Protein AF-A0A933IYA1-F1 (afdb_monomer_lite)

Sequence (56 aa):
MHPGVKLLLRVVLALAASLFLTHVFLKSDSWYARIGLACLLLIMAYTMEAVRKRKD

Foldseek 3Di:
DDPVVVVVVQLVVLLVVLVVCCVPPVVDPDPVSSVVSSVVSVVVVVVVVVVVVVVD

Structure (mmCIF, N/CA/C/O backbone):
data_AF-A0A933IYA1-F1
#
_entry.id   AF-A0A933IYA1-F1
#
loop_
_atom_site.group_PDB
_atom_site.id
_atom_site.type_symbol
_atom_site.label_atom_id
_atom_site.label_alt_id
_atom_site.label_comp_id
_atom_site.label_asym_id
_atom_site.label_entity_id
_atom_site.label_seq_id
_atom_site.pdbx_PDB_ins_code
_atom_site.Cartn_x
_atom_site.Cartn_y
_atom_site.Cartn_z
_atom_site.occupancy
_atom_site.B_iso_or_equiv
_atom_site.auth_seq_id
_atom_site.auth_comp_id
_atom_site.auth_asym_id
_atom_site.auth_atom_id
_atom_site.pdbx_PDB_model_num
ATOM 1 N N . MET A 1 1 ? -3.871 -6.230 20.940 1.00 53.50 1 MET A N 1
ATOM 2 C CA . MET A 1 1 ? -2.892 -5.648 19.987 1.00 53.50 1 MET A CA 1
ATOM 3 C C . MET A 1 1 ? -3.148 -4.155 19.868 1.00 53.50 1 MET A C 1
ATOM 5 O O . MET A 1 1 ? -4.262 -3.790 19.512 1.00 53.50 1 MET A O 1
ATOM 9 N N . HIS A 1 2 ? -2.158 -3.311 20.181 1.00 65.50 2 HIS A N 1
ATOM 10 C CA . HIS A 1 2 ? -2.296 -1.854 20.084 1.00 65.50 2 HIS A CA 1
ATOM 11 C C . HIS A 1 2 ? -2.684 -1.423 18.654 1.00 65.50 2 HIS A C 1
ATOM 13 O O . HIS A 1 2 ? -2.097 -1.930 17.692 1.00 65.50 2 HIS A O 1
ATOM 19 N N . PRO A 1 3 ? -3.630 -0.479 18.491 1.00 67.62 3 PRO A N 1
ATOM 20 C CA . PRO A 1 3 ? -4.101 -0.028 17.179 1.00 67.62 3 PRO A CA 1
ATOM 21 C C . PRO A 1 3 ? -2.977 0.558 16.311 1.00 67.62 3 PRO A C 1
ATOM 23 O O . PRO A 1 3 ? -2.963 0.328 15.103 1.00 67.62 3 PRO A O 1
ATOM 26 N N . GLY A 1 4 ? -1.980 1.208 16.924 1.00 72.31 4 GLY A N 1
ATOM 27 C CA . GLY A 1 4 ? -0.803 1.727 16.217 1.00 72.31 4 GLY A CA 1
ATOM 28 C C . GLY A 1 4 ? 0.058 0.637 15.569 1.00 72.31 4 GLY A C 1
ATOM 29 O O . GLY A 1 4 ? 0.498 0.797 14.436 1.00 72.31 4 GLY A O 1
ATOM 30 N N . VAL A 1 5 ? 0.227 -0.515 16.230 1.00 74.31 5 VAL A N 1
ATOM 31 C CA . VAL A 1 5 ? 1.049 -1.630 15.719 1.00 74.31 5 VAL A CA 1
ATOM 32 C C . VAL A 1 5 ? 0.379 -2.308 14.523 1.00 74.31 5 VAL A C 1
ATOM 34 O O . VAL A 1 5 ? 1.053 -2.658 13.560 1.00 74.31 5 VAL A O 1
ATOM 37 N N . LYS A 1 6 ? -0.957 -2.437 14.532 1.00 71.44 6 LYS A N 1
ATOM 38 C CA . LYS A 1 6 ? -1.714 -2.939 13.369 1.00 71.44 6 LYS A 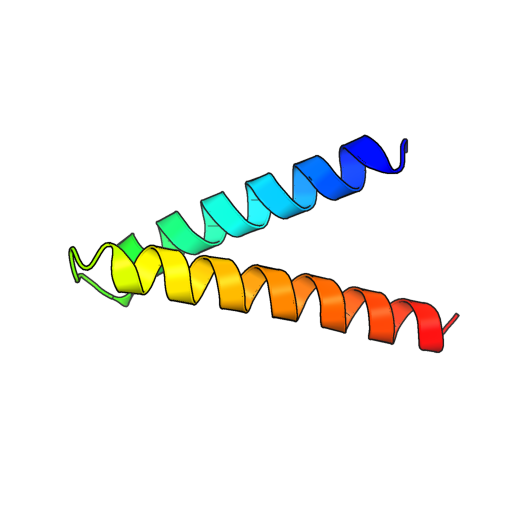CA 1
ATOM 39 C C . LYS A 1 6 ? -1.544 -2.040 12.146 1.00 71.44 6 LYS A C 1
ATOM 41 O O . LYS A 1 6 ? -1.445 -2.543 11.030 1.00 71.44 6 LYS A O 1
ATOM 46 N N . LEU A 1 7 ? -1.521 -0.727 12.356 1.00 72.25 7 LEU A N 1
ATOM 47 C CA . LEU A 1 7 ? -1.412 0.252 11.280 1.00 72.25 7 LEU A CA 1
ATOM 48 C C . LEU A 1 7 ? 0.004 0.260 10.690 1.00 72.25 7 LEU A C 1
ATOM 50 O O . LEU A 1 7 ? 0.157 0.137 9.479 1.00 72.25 7 LEU A O 1
ATOM 54 N N . LEU A 1 8 ? 1.026 0.263 11.552 1.00 79.69 8 LEU A N 1
ATOM 55 C CA . LEU A 1 8 ? 2.430 0.110 11.161 1.00 79.69 8 LEU A CA 1
ATOM 56 C C . LEU A 1 8 ? 2.667 -1.183 10.378 1.00 79.69 8 LEU A C 1
ATOM 58 O O . LEU A 1 8 ? 3.262 -1.148 9.306 1.00 79.69 8 LEU A O 1
ATOM 62 N N . LEU A 1 9 ? 2.137 -2.310 10.862 1.00 79.25 9 LEU A N 1
ATOM 63 C CA . LEU A 1 9 ? 2.286 -3.597 10.188 1.00 79.25 9 LEU A CA 1
ATOM 64 C C . LEU A 1 9 ? 1.662 -3.576 8.787 1.00 79.25 9 LEU A C 1
ATOM 66 O O . LEU A 1 9 ? 2.273 -4.076 7.852 1.00 79.25 9 LEU A O 1
ATOM 70 N N . ARG A 1 10 ? 0.485 -2.962 8.610 1.00 74.19 10 ARG A N 1
ATOM 71 C CA . ARG A 1 10 ? -0.157 -2.832 7.290 1.00 74.19 10 ARG A CA 1
ATOM 72 C C . ARG A 1 10 ? 0.625 -1.943 6.337 1.00 74.19 10 ARG A C 1
ATOM 74 O O . ARG A 1 10 ? 0.727 -2.280 5.165 1.00 74.19 10 ARG A O 1
ATOM 81 N N . VAL A 1 11 ? 1.182 -0.841 6.834 1.00 77.81 11 VAL A N 1
ATOM 82 C CA . VAL A 1 11 ? 2.013 0.063 6.029 1.00 77.81 11 VAL A CA 1
ATOM 83 C C . VAL A 1 11 ? 3.289 -0.648 5.579 1.00 77.81 11 VAL A C 1
ATOM 85 O O . VAL A 1 11 ? 3.615 -0.624 4.395 1.00 77.81 11 VAL A O 1
ATOM 88 N N . VAL A 1 12 ? 3.967 -1.350 6.491 1.00 81.38 12 VAL A N 1
ATOM 89 C CA . VAL A 1 12 ? 5.174 -2.130 6.179 1.00 81.38 12 VAL A CA 1
ATOM 90 C C . VAL A 1 12 ? 4.858 -3.264 5.201 1.00 81.38 12 VAL A C 1
ATOM 92 O O . VAL A 1 12 ? 5.591 -3.458 4.234 1.00 81.38 12 VAL A O 1
ATOM 95 N N . LEU A 1 13 ? 3.742 -3.973 5.392 1.00 79.81 13 LEU A N 1
ATOM 96 C CA . LEU A 1 13 ? 3.324 -5.054 4.500 1.00 79.81 13 LEU A CA 1
ATOM 97 C C . LEU A 1 13 ? 2.952 -4.532 3.103 1.00 79.81 13 LEU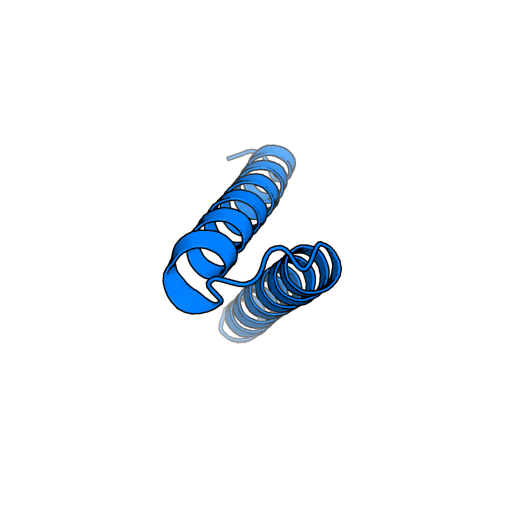 A C 1
ATOM 99 O O . LEU A 1 13 ? 3.314 -5.155 2.111 1.00 79.81 13 LEU A O 1
ATOM 103 N N . ALA A 1 14 ? 2.278 -3.381 3.009 1.00 74.88 14 ALA A N 1
ATOM 104 C CA . ALA A 1 14 ? 1.935 -2.745 1.736 1.00 74.88 14 ALA A CA 1
ATOM 105 C C . ALA A 1 14 ? 3.181 -2.244 0.987 1.00 74.88 14 ALA A C 1
ATOM 107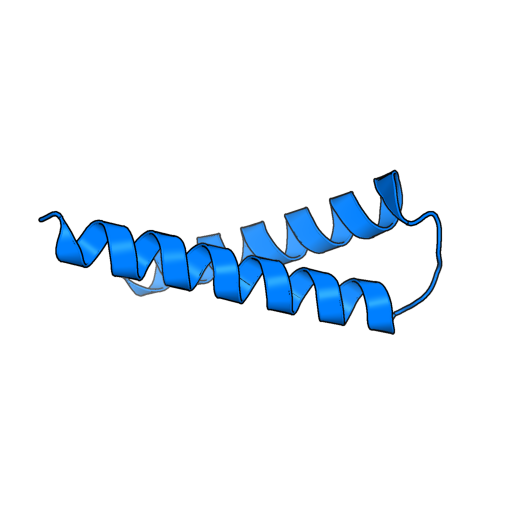 O O . ALA A 1 14 ? 3.273 -2.409 -0.228 1.00 74.88 14 ALA A O 1
ATOM 108 N N . LEU A 1 15 ? 4.164 -1.688 1.704 1.00 73.81 15 LEU A N 1
ATOM 109 C CA . LEU A 1 15 ? 5.459 -1.297 1.140 1.00 73.81 15 LEU A CA 1
ATOM 110 C C . LEU A 1 15 ? 6.248 -2.511 0.636 1.00 73.81 15 LEU A C 1
ATOM 112 O O . LEU A 1 15 ? 6.747 -2.486 -0.489 1.00 73.81 15 LEU A O 1
ATOM 116 N N . ALA A 1 16 ? 6.319 -3.583 1.428 1.00 76.38 16 ALA A N 1
ATOM 117 C CA . ALA A 1 16 ? 6.996 -4.821 1.048 1.00 76.38 16 ALA A CA 1
ATOM 118 C C . ALA A 1 16 ? 6.320 -5.492 -0.158 1.00 76.38 16 ALA A C 1
ATOM 120 O O . ALA A 1 16 ? 6.997 -5.881 -1.108 1.00 76.38 16 ALA A O 1
ATOM 121 N N . ALA A 1 17 ? 4.986 -5.563 -0.161 1.00 74.25 17 ALA A N 1
ATOM 122 C CA . ALA A 1 17 ? 4.213 -6.084 -1.281 1.00 74.25 17 ALA A CA 1
ATOM 123 C C . ALA A 1 17 ? 4.384 -5.220 -2.536 1.00 74.25 17 ALA A C 1
ATOM 125 O O . ALA A 1 17 ? 4.543 -5.768 -3.623 1.00 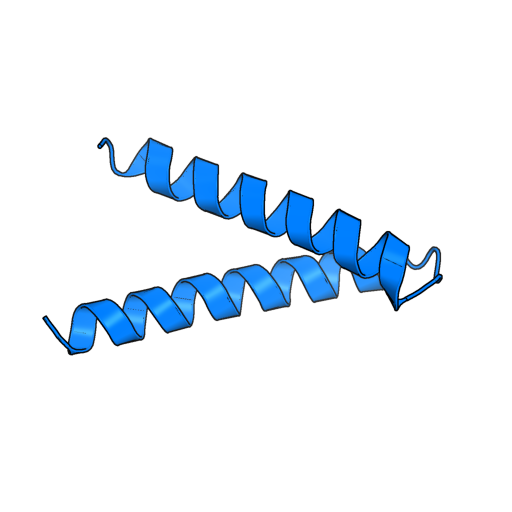74.25 17 ALA A O 1
ATOM 126 N N . SER A 1 18 ? 4.426 -3.890 -2.395 1.00 67.81 18 SER A N 1
ATOM 127 C CA . SER A 1 18 ? 4.662 -2.996 -3.526 1.00 67.81 18 SER A CA 1
ATOM 128 C C . SER A 1 18 ? 6.050 -3.195 -4.134 1.00 67.81 18 SER A C 1
ATOM 130 O O . SER A 1 18 ? 6.184 -3.373 -5.346 1.00 67.81 18 SER A O 1
ATOM 132 N N . LEU A 1 19 ? 7.089 -3.235 -3.295 1.00 67.38 19 LEU A N 1
ATOM 133 C CA . LEU A 1 19 ? 8.459 -3.508 -3.727 1.00 67.38 19 LEU A CA 1
ATOM 134 C C . LEU A 1 19 ? 8.566 -4.870 -4.420 1.00 67.38 19 LEU A C 1
ATOM 136 O O . LEU A 1 19 ? 9.143 -4.949 -5.502 1.00 67.38 19 LEU A O 1
ATOM 140 N N . PHE A 1 20 ? 7.956 -5.912 -3.849 1.00 72.00 20 PHE A N 1
ATOM 141 C CA . PHE A 1 20 ? 7.959 -7.257 -4.418 1.00 72.00 20 PHE A CA 1
ATOM 142 C C . PHE A 1 20 ? 7.246 -7.316 -5.774 1.00 72.00 20 PHE A C 1
ATOM 144 O O . PHE A 1 20 ? 7.837 -7.749 -6.758 1.00 72.00 20 PHE A O 1
ATOM 151 N N . LEU A 1 21 ? 6.007 -6.825 -5.872 1.00 65.62 21 LEU A N 1
ATOM 152 C CA . LEU A 1 21 ? 5.253 -6.821 -7.129 1.00 65.62 21 LEU A CA 1
ATOM 153 C C . LEU A 1 21 ? 5.923 -5.956 -8.199 1.00 65.62 21 LEU A C 1
ATOM 155 O O . LEU A 1 21 ? 5.969 -6.350 -9.360 1.00 65.62 21 LEU A O 1
ATOM 159 N N . THR A 1 22 ? 6.489 -4.805 -7.839 1.00 65.75 22 THR A N 1
ATOM 160 C CA . THR A 1 22 ? 7.138 -3.955 -8.845 1.00 65.75 22 THR A CA 1
ATOM 161 C C . THR A 1 22 ? 8.430 -4.586 -9.372 1.00 65.75 22 THR A C 1
ATOM 163 O O . THR A 1 22 ? 8.734 -4.461 -10.556 1.00 65.75 22 THR A O 1
ATOM 166 N N . HIS A 1 23 ? 9.166 -5.312 -8.523 1.00 63.94 23 HIS A N 1
ATOM 167 C CA . HIS A 1 23 ? 10.403 -5.995 -8.909 1.00 63.94 23 HIS A CA 1
ATOM 168 C C . HIS A 1 23 ? 10.162 -7.327 -9.644 1.00 63.94 23 HIS A C 1
ATOM 170 O O . HIS A 1 23 ? 10.955 -7.693 -10.510 1.00 63.94 23 HIS A O 1
ATOM 176 N N . VAL A 1 24 ? 9.082 -8.047 -9.316 1.00 63.91 24 VAL A N 1
ATOM 177 C CA . VAL A 1 24 ? 8.750 -9.359 -9.901 1.00 63.91 24 VAL A CA 1
ATOM 178 C C . VAL A 1 24 ? 7.900 -9.232 -11.166 1.00 63.91 24 VAL A C 1
ATOM 180 O O . VAL A 1 24 ? 8.167 -9.929 -12.139 1.00 63.91 24 VAL A O 1
ATOM 183 N N . PHE A 1 25 ? 6.891 -8.355 -11.177 1.00 59.53 25 PHE A N 1
ATOM 184 C CA . PHE A 1 25 ? 5.912 -8.288 -12.269 1.00 59.53 25 PHE A CA 1
ATOM 185 C C . PHE A 1 25 ? 6.215 -7.214 -13.302 1.00 59.53 25 PHE A C 1
ATOM 187 O O . PHE A 1 25 ? 6.084 -7.468 -14.496 1.00 59.53 25 PHE A O 1
ATOM 194 N N . LEU A 1 26 ? 6.588 -6.007 -12.872 1.00 59.56 26 LEU A N 1
ATOM 195 C CA . LEU A 1 26 ? 6.680 -4.902 -13.822 1.00 59.56 26 LEU A CA 1
ATOM 196 C C . LEU A 1 26 ? 7.991 -4.876 -14.605 1.00 59.56 26 LEU A C 1
ATOM 198 O O . LEU A 1 26 ? 8.002 -4.264 -15.669 1.00 59.56 26 LEU A O 1
ATOM 202 N N . LYS A 1 27 ? 9.075 -5.493 -14.098 1.00 60.44 27 LYS A N 1
ATOM 203 C CA . LYS A 1 27 ? 10.439 -5.425 -14.677 1.00 60.44 27 LYS A CA 1
ATOM 204 C C . LYS A 1 27 ? 10.739 -4.026 -15.250 1.00 60.44 27 LYS A C 1
ATOM 206 O O . LYS A 1 27 ? 11.292 -3.873 -16.333 1.00 60.44 27 LYS A O 1
ATOM 211 N N . SER A 1 28 ? 10.271 -3.000 -14.546 1.00 56.12 28 SER A N 1
ATOM 212 C CA . SER A 1 28 ? 10.265 -1.613 -14.985 1.00 56.12 28 SER A CA 1
ATOM 213 C C . SER A 1 28 ? 10.780 -0.802 -13.813 1.00 56.12 28 SER A C 1
ATOM 215 O O . SER A 1 28 ? 10.158 -0.776 -12.750 1.00 56.12 28 SER A O 1
ATOM 217 N N . ASP A 1 29 ? 11.922 -0.147 -14.007 1.00 61.38 29 ASP A N 1
ATOM 218 C CA . ASP A 1 29 ? 12.589 0.725 -13.025 1.00 61.38 29 ASP A CA 1
ATOM 219 C C . ASP A 1 29 ? 11.849 2.061 -12.809 1.00 61.38 29 ASP A C 1
ATOM 221 O O . ASP A 1 29 ? 12.391 3.067 -12.355 1.00 61.38 29 ASP A O 1
ATOM 225 N N . SER A 1 30 ? 10.561 2.088 -13.144 1.00 66.62 30 SER A N 1
ATOM 226 C CA . SER A 1 30 ? 9.688 3.229 -12.955 1.00 66.62 30 SER A CA 1
ATOM 227 C C . SER A 1 30 ? 9.349 3.382 -11.471 1.00 66.62 30 SER A C 1
ATOM 229 O O . SER A 1 30 ? 8.488 2.691 -10.919 1.00 66.62 30 SER A O 1
ATOM 231 N N . TRP A 1 31 ? 10.005 4.341 -10.816 1.00 64.44 31 TRP A N 1
ATOM 232 C CA . TRP A 1 31 ? 9.665 4.818 -9.469 1.00 64.44 31 TRP A CA 1
ATOM 233 C C . TRP A 1 31 ? 8.165 5.140 -9.321 1.00 64.44 31 TRP A C 1
ATOM 235 O O . TRP A 1 31 ? 7.554 4.834 -8.296 1.00 64.44 31 TRP A O 1
ATOM 245 N N . TYR A 1 32 ? 7.538 5.675 -10.373 1.00 69.44 32 TYR A N 1
ATOM 246 C CA . TYR A 1 32 ? 6.105 5.978 -10.400 1.00 69.44 32 TYR A CA 1
ATOM 247 C C . TYR A 1 32 ? 5.230 4.729 -10.290 1.00 69.44 32 TYR A C 1
ATOM 249 O O . TYR A 1 32 ? 4.203 4.768 -9.613 1.00 69.44 32 TYR A O 1
ATOM 257 N N . ALA A 1 33 ? 5.644 3.609 -10.888 1.00 67.88 33 ALA A N 1
ATOM 258 C CA . ALA A 1 33 ? 4.915 2.356 -10.756 1.00 67.88 33 ALA A CA 1
ATOM 259 C C . ALA A 1 33 ? 4.962 1.820 -9.318 1.00 67.88 33 ALA A C 1
ATOM 261 O O . ALA A 1 33 ? 3.934 1.379 -8.811 1.00 67.88 33 ALA A O 1
ATOM 262 N N . ARG A 1 34 ? 6.106 1.946 -8.623 1.00 68.50 34 ARG A N 1
ATOM 263 C CA . ARG A 1 34 ? 6.232 1.572 -7.197 1.00 68.50 34 ARG A CA 1
ATOM 264 C C . ARG A 1 34 ? 5.282 2.380 -6.314 1.00 68.50 34 ARG A C 1
ATOM 266 O O . ARG A 1 34 ? 4.606 1.820 -5.449 1.00 68.50 34 ARG A O 1
ATOM 273 N N . ILE A 1 35 ? 5.210 3.693 -6.539 1.00 72.12 35 ILE A N 1
ATOM 274 C CA . ILE A 1 35 ? 4.312 4.577 -5.783 1.00 72.12 35 ILE A CA 1
ATOM 275 C C . ILE A 1 35 ? 2.848 4.266 -6.093 1.00 72.12 35 ILE A C 1
ATOM 277 O O . ILE A 1 35 ? 2.050 4.116 -5.168 1.00 72.12 35 ILE A O 1
ATOM 281 N N . GLY A 1 36 ? 2.495 4.130 -7.374 1.00 72.75 36 GLY A N 1
ATOM 282 C CA . GLY A 1 36 ? 1.131 3.809 -7.793 1.00 72.75 36 GLY A CA 1
ATOM 283 C C . GLY A 1 36 ? 0.652 2.491 -7.192 1.00 72.75 36 GLY A C 1
ATOM 284 O O . GLY A 1 36 ? -0.437 2.428 -6.625 1.00 72.75 36 GLY A O 1
ATOM 285 N N . LEU A 1 37 ? 1.504 1.466 -7.219 1.00 72.00 37 LEU A N 1
ATOM 286 C CA . LEU A 1 37 ? 1.190 0.149 -6.681 1.00 72.00 37 LEU A CA 1
ATOM 287 C C . LEU A 1 37 ? 1.084 0.149 -5.145 1.00 72.00 37 LEU A C 1
ATOM 289 O O . LEU A 1 37 ? 0.173 -0.467 -4.594 1.00 72.00 37 LEU A O 1
ATOM 293 N N . ALA A 1 38 ? 1.952 0.891 -4.446 1.00 71.25 38 ALA A N 1
ATOM 294 C CA . ALA A 1 38 ? 1.861 1.063 -2.993 1.00 71.25 38 ALA A CA 1
ATOM 295 C C . ALA A 1 38 ? 0.554 1.760 -2.585 1.00 71.25 38 ALA A C 1
ATOM 297 O O . ALA A 1 38 ? -0.103 1.339 -1.631 1.00 71.25 38 ALA A O 1
ATOM 298 N N . CYS A 1 39 ? 0.152 2.790 -3.333 1.00 76.50 39 CYS A N 1
ATOM 299 C CA . CYS A 1 39 ? -1.100 3.505 -3.104 1.00 76.50 39 CYS A CA 1
ATOM 300 C C . CYS A 1 39 ? -2.316 2.586 -3.326 1.00 76.50 39 CYS A C 1
ATOM 302 O O . CYS A 1 39 ? -3.231 2.546 -2.504 1.00 76.50 39 CYS A O 1
ATOM 304 N N . LEU A 1 40 ? -2.284 1.771 -4.384 1.00 77.56 40 LEU A N 1
ATOM 305 C CA . LEU A 1 40 ? -3.349 0.822 -4.718 1.00 77.56 40 LEU A CA 1
ATOM 306 C C . LEU A 1 40 ? -3.509 -0.261 -3.636 1.00 77.56 40 LEU A C 1
ATOM 308 O O . LEU A 1 40 ? -4.626 -0.552 -3.208 1.00 77.56 40 LEU A O 1
ATOM 312 N N . LEU A 1 41 ? -2.394 -0.792 -3.123 1.00 78.19 41 LEU A N 1
ATOM 313 C CA . LEU A 1 41 ? -2.384 -1.763 -2.023 1.00 78.19 41 LEU A CA 1
ATOM 314 C C . LEU A 1 41 ? -2.910 -1.167 -0.710 1.00 78.19 41 LEU A C 1
ATOM 316 O O . LEU A 1 41 ? -3.666 -1.827 0.005 1.00 78.19 41 LEU A O 1
ATOM 320 N N . LEU A 1 42 ? -2.564 0.087 -0.406 1.00 76.25 42 LEU A N 1
ATOM 321 C CA . LEU A 1 42 ? -3.094 0.808 0.755 1.00 76.25 42 LEU A CA 1
ATOM 322 C C . LEU A 1 42 ? -4.614 1.000 0.669 1.00 76.25 42 LEU A C 1
ATOM 324 O O . LEU A 1 42 ? -5.322 0.735 1.643 1.00 76.25 42 LEU A O 1
ATOM 328 N N . ILE A 1 43 ? -5.128 1.401 -0.498 1.00 79.56 43 ILE A N 1
ATOM 329 C CA . ILE A 1 43 ? -6.572 1.553 -0.734 1.00 79.56 43 ILE A CA 1
ATOM 330 C C . ILE A 1 43 ? -7.285 0.204 -0.591 1.00 79.56 43 ILE A C 1
ATOM 332 O O . ILE A 1 43 ? -8.341 0.131 0.041 1.00 79.56 43 ILE A O 1
ATOM 336 N N . MET A 1 44 ? -6.709 -0.874 -1.130 1.00 77.25 44 MET A N 1
ATOM 337 C CA . MET A 1 44 ? -7.281 -2.221 -1.049 1.00 77.25 44 MET A CA 1
ATOM 338 C C . MET A 1 44 ? -7.325 -2.743 0.396 1.00 77.25 44 MET A C 1
ATOM 340 O O . MET A 1 44 ? -8.330 -3.303 0.831 1.00 77.25 44 MET A O 1
ATOM 344 N N . ALA A 1 45 ? -6.270 -2.497 1.177 1.00 76.81 45 ALA A N 1
ATOM 345 C CA . ALA A 1 45 ? -6.237 -2.835 2.597 1.00 76.81 45 ALA A CA 1
ATOM 346 C C . ALA A 1 45 ? -7.300 -2.057 3.393 1.00 76.81 45 ALA A C 1
ATOM 348 O O . ALA A 1 45 ? -8.010 -2.642 4.214 1.00 76.81 45 ALA A O 1
ATOM 349 N N . TYR A 1 46 ? -7.448 -0.757 3.118 1.00 76.06 46 TYR A N 1
ATOM 350 C CA . TYR A 1 46 ? -8.443 0.089 3.773 1.00 76.06 46 TYR A CA 1
ATOM 351 C C . TYR A 1 46 ? -9.879 -0.312 3.410 1.00 76.06 46 TYR A C 1
ATOM 353 O O . TYR A 1 46 ? -10.732 -0.431 4.288 1.00 76.06 46 TYR A O 1
ATOM 361 N N . THR A 1 47 ? -10.151 -0.584 2.131 1.00 77.75 47 THR A N 1
ATOM 362 C CA . THR A 1 47 ? -11.474 -1.038 1.671 1.00 77.75 47 THR A CA 1
ATOM 363 C C . THR A 1 47 ? -11.836 -2.407 2.236 1.00 77.75 47 THR A C 1
ATOM 365 O O . THR A 1 47 ? -12.949 -2.560 2.734 1.00 77.75 47 THR A O 1
ATOM 368 N N . MET A 1 48 ? -10.916 -3.379 2.263 1.00 73.88 48 MET A N 1
ATOM 369 C CA . MET A 1 48 ? -11.167 -4.668 2.922 1.00 73.88 48 MET A CA 1
ATOM 370 C C . MET A 1 48 ? -11.510 -4.501 4.401 1.00 73.88 48 MET A C 1
ATOM 372 O O . MET A 1 48 ? -12.395 -5.183 4.910 1.00 73.88 48 MET A O 1
ATOM 376 N N . GLU A 1 49 ? -10.836 -3.593 5.101 1.00 73.25 49 GLU A N 1
ATOM 377 C CA . GLU A 1 49 ? -11.097 -3.341 6.514 1.00 73.25 49 GLU A CA 1
ATOM 378 C C . GLU A 1 49 ? -12.417 -2.606 6.764 1.00 73.25 49 GLU A C 1
ATOM 380 O O . GLU A 1 49 ? -13.138 -2.957 7.700 1.00 73.25 49 GLU A O 1
ATOM 385 N N . ALA A 1 50 ? -12.775 -1.648 5.907 1.00 74.38 50 ALA A N 1
ATOM 386 C CA . ALA A 1 50 ? -14.074 -0.983 5.938 1.00 74.38 50 ALA A CA 1
ATOM 387 C C . ALA A 1 50 ? -15.225 -1.962 5.648 1.00 74.38 50 ALA A C 1
ATOM 389 O O . ALA A 1 50 ? -16.252 -1.926 6.325 1.00 74.38 50 ALA A O 1
ATOM 390 N N . VAL A 1 51 ? -15.042 -2.878 4.691 1.00 74.62 51 VAL A N 1
ATOM 391 C CA . VAL A 1 51 ? -16.004 -3.953 4.402 1.00 74.62 51 VAL A CA 1
ATOM 392 C C . VAL A 1 51 ? -16.118 -4.914 5.584 1.00 74.62 51 VAL A C 1
ATOM 394 O O . VAL A 1 51 ? -17.227 -5.307 5.939 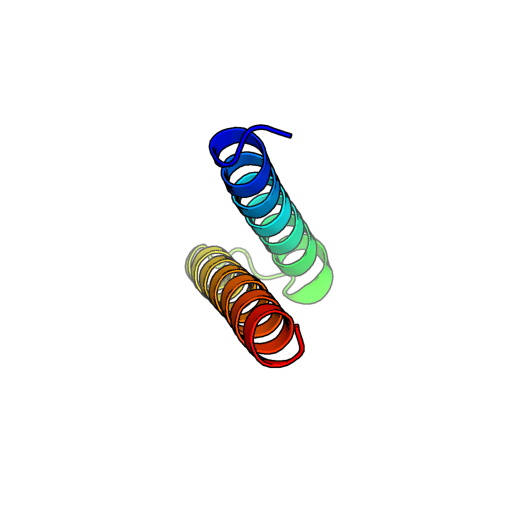1.00 74.62 51 VAL A O 1
ATOM 397 N N . ARG A 1 52 ? -15.000 -5.262 6.235 1.00 68.06 52 ARG A N 1
ATOM 398 C CA . ARG A 1 52 ? -15.004 -6.129 7.425 1.00 68.06 52 ARG A CA 1
ATOM 399 C C . ARG A 1 52 ? -15.787 -5.499 8.576 1.00 68.06 52 ARG A C 1
ATOM 401 O O . ARG A 1 52 ? -16.622 -6.167 9.160 1.00 68.06 52 ARG A O 1
ATOM 408 N N . LYS A 1 53 ? -15.592 -4.200 8.823 1.00 62.66 53 LYS A N 1
ATOM 409 C CA . LYS A 1 53 ? -16.326 -3.437 9.848 1.00 62.66 53 LYS A CA 1
ATOM 410 C C . LYS A 1 53 ? -17.813 -3.217 9.558 1.00 62.66 53 LYS A C 1
ATOM 412 O O . LYS A 1 53 ? -18.519 -2.801 10.460 1.00 62.66 53 LYS A O 1
ATOM 417 N N . ARG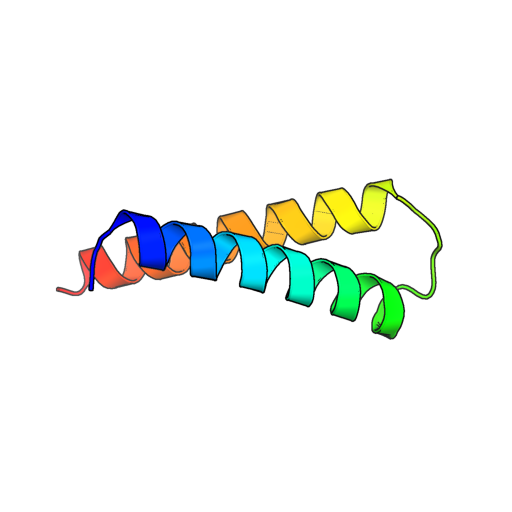 A 1 54 ? -18.282 -3.419 8.323 1.00 59.44 54 ARG A N 1
ATOM 418 C CA . ARG A 1 54 ? -19.721 -3.393 7.999 1.00 59.44 54 ARG A CA 1
ATOM 419 C C . ARG A 1 54 ? -20.409 -4.745 8.201 1.00 59.44 54 ARG A C 1
ATOM 421 O O . ARG A 1 54 ? -21.629 -4.803 8.093 1.00 59.44 54 ARG A O 1
ATOM 428 N N . LYS A 1 55 ? -19.636 -5.823 8.363 1.00 54.53 55 LYS A N 1
ATOM 429 C CA . LYS A 1 55 ? -20.141 -7.194 8.518 1.00 54.53 55 LYS A CA 1
ATOM 430 C C . LYS A 1 55 ? -20.169 -7.674 9.973 1.00 54.53 55 LYS A C 1
ATOM 432 O O . LYS A 1 55 ? -20.871 -8.646 10.231 1.00 54.53 55 LYS A O 1
ATOM 437 N N . ASP A 1 56 ? -19.413 -7.025 10.854 1.00 48.44 56 ASP A N 1
ATOM 438 C CA . ASP A 1 56 ? -19.574 -7.069 12.316 1.00 48.44 56 ASP A CA 1
ATOM 439 C C . ASP A 1 56 ? -20.575 -5.990 12.751 1.00 48.44 56 ASP A C 1
ATOM 441 O O . ASP A 1 56 ? -21.391 -6.272 13.653 1.00 48.44 56 ASP A O 1
#

Secondary structure (DSSP, 8-state):
--HHHHHHHHHHHHHHHHHHHIIIII----HHHHHHHHHHHHHHHHHHHHHHHTT-

Radius of gyration: 13.13 Å; chains: 1; bounding box: 33×15×35 Å

pLDDT: mean 70.04, std 7.46, range [48.44, 81.38]